Protein AF-A0A7K5DVU6-F1 (afdb_monomer_lite)

pLDDT: mean 95.61, std 4.27, range [66.44, 98.81]

Secondary structure (DSSP, 8-state):
-HHHHHHHHHHHHHHHHHHHHHHHHHHHHHHHHHHHHHHHHHHHHHHHHHHHHHHHHHH-B-TTSPBPPTTT-EEEE-TTS-EEEE-

Foldseek 3Di:
DVVVVVVVVVVVVVVVVVVVVVVVVVVVVVVVVVVVVVVVVVVVVVVVVVVVQCVVQQCDADPVRHRDDPVQWGWDADPVRDTDIDD

Organism: Polioptila caerulea (NCBI:txid66707)

Sequence (87 aa):
MAAQNCRKRKLDTILNLERDVEELQRDKSKLLREKVEFLKSIRQMKQKVQSLYQEVFGRLRDEQGRPYSPSRYALQYGSDGSVLLIP

Structure (mmCIF, N/CA/C/O backbone):
data_AF-A0A7K5DVU6-F1
#
_entry.id   AF-A0A7K5DVU6-F1
#
loop_
_atom_site.group_PDB
_atom_site.id
_atom_site.type_symbol
_atom_site.label_atom_id
_atom_site.label_alt_id
_atom_site.label_comp_id
_atom_site.label_asym_id
_atom_site.label_entity_id
_atom_site.label_seq_id
_atom_site.pdbx_PDB_ins_code
_atom_site.Cartn_x
_atom_site.Cartn_y
_atom_site.Cartn_z
_atom_site.occupancy
_atom_site.B_iso_or_equiv
_atom_site.auth_seq_id
_atom_site.auth_comp_id
_atom_site.auth_asym_id
_atom_site.auth_atom_id
_atom_site.pdbx_PDB_model_num
ATOM 1 N N . MET A 1 1 ? 31.762 2.210 -48.590 1.00 66.44 1 MET A N 1
ATOM 2 C CA . MET A 1 1 ? 31.798 2.892 -47.271 1.00 66.44 1 MET A CA 1
ATOM 3 C C . MET A 1 1 ? 30.401 3.153 -46.690 1.00 66.44 1 MET A C 1
ATOM 5 O O . MET A 1 1 ? 30.140 2.696 -45.585 1.00 66.44 1 MET A O 1
ATOM 9 N N . ALA A 1 2 ? 29.463 3.787 -47.410 1.00 83.44 2 ALA A N 1
ATOM 10 C CA . ALA A 1 2 ? 28.123 4.099 -46.874 1.00 83.44 2 ALA A CA 1
ATOM 11 C C . ALA A 1 2 ? 27.304 2.871 -46.403 1.00 83.44 2 ALA A C 1
ATOM 13 O O . ALA A 1 2 ? 26.735 2.887 -45.312 1.00 83.44 2 ALA A O 1
ATOM 14 N N . ALA A 1 3 ? 27.301 1.776 -47.173 1.00 89.19 3 ALA A N 1
ATOM 15 C CA . ALA A 1 3 ? 26.587 0.545 -46.811 1.00 89.19 3 ALA A CA 1
ATOM 16 C C . ALA A 1 3 ? 27.141 -0.128 -45.537 1.00 89.19 3 ALA A C 1
ATOM 18 O O . ALA A 1 3 ? 26.378 -0.630 -44.713 1.00 89.19 3 ALA A O 1
ATOM 19 N N . GLN A 1 4 ? 28.461 -0.082 -45.329 1.00 91.94 4 GLN A N 1
ATOM 20 C CA . GLN A 1 4 ? 29.116 -0.632 -44.138 1.00 91.94 4 GLN A CA 1
ATOM 21 C C . GLN A 1 4 ? 28.785 0.190 -42.885 1.00 91.94 4 GLN A C 1
ATOM 23 O O . GLN A 1 4 ? 28.471 -0.386 -41.847 1.00 91.94 4 GLN A O 1
ATOM 28 N N . ASN A 1 5 ? 28.757 1.523 -42.996 1.00 94.06 5 ASN A N 1
ATOM 29 C CA . ASN A 1 5 ? 28.341 2.407 -41.901 1.00 94.06 5 ASN A CA 1
ATOM 30 C C . ASN A 1 5 ? 26.854 2.239 -41.558 1.00 94.06 5 ASN A C 1
ATOM 32 O O . ASN A 1 5 ? 26.476 2.304 -40.391 1.00 94.06 5 ASN A O 1
ATOM 36 N N . CYS A 1 6 ? 26.000 1.991 -42.555 1.00 96.75 6 CYS A N 1
ATOM 37 C CA . CYS A 1 6 ? 24.599 1.645 -42.320 1.00 96.75 6 CYS A CA 1
ATOM 38 C C . CYS A 1 6 ? 24.475 0.324 -41.546 1.00 96.75 6 CYS A C 1
ATOM 40 O O . CYS A 1 6 ? 23.803 0.275 -40.517 1.00 96.75 6 CYS A O 1
ATOM 42 N N . ARG A 1 7 ? 25.197 -0.718 -41.982 1.00 95.06 7 ARG A N 1
ATOM 43 C CA . ARG A 1 7 ? 25.228 -2.018 -41.299 1.00 95.06 7 ARG A CA 1
ATOM 44 C C . ARG A 1 7 ? 25.739 -1.900 -39.863 1.00 95.06 7 ARG A C 1
ATOM 46 O O . ARG A 1 7 ? 25.124 -2.476 -38.974 1.00 95.06 7 ARG A O 1
ATOM 53 N N . LYS A 1 8 ? 26.812 -1.134 -39.635 1.00 96.56 8 LYS A N 1
ATOM 54 C CA . LYS A 1 8 ? 27.361 -0.884 -38.296 1.00 96.56 8 LYS A CA 1
ATOM 55 C C . LYS A 1 8 ? 26.329 -0.217 -37.387 1.00 96.56 8 LYS A C 1
ATOM 57 O O . LYS A 1 8 ? 26.006 -0.776 -36.351 1.00 96.56 8 LYS A O 1
ATOM 62 N N . ARG A 1 9 ? 25.727 0.898 -37.824 1.00 97.38 9 ARG A N 1
ATOM 63 C CA . ARG A 1 9 ? 24.690 1.591 -37.039 1.00 97.38 9 ARG A CA 1
ATOM 64 C C . ARG A 1 9 ? 23.508 0.685 -36.712 1.00 97.38 9 ARG A C 1
ATOM 66 O O . ARG A 1 9 ? 23.046 0.693 -35.584 1.00 97.38 9 ARG A O 1
ATOM 73 N N . LYS A 1 10 ? 23.046 -0.122 -37.675 1.00 97.56 10 LYS A N 1
ATOM 74 C CA . LYS A 1 10 ? 21.949 -1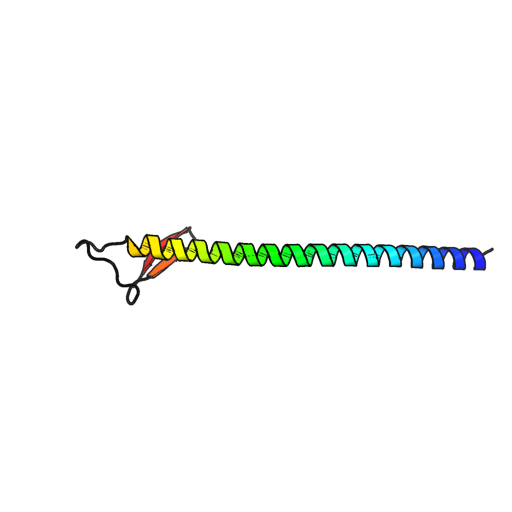.070 -37.444 1.00 97.56 10 LYS A CA 1
ATOM 75 C C . LYS A 1 10 ? 22.300 -2.090 -36.358 1.00 97.56 10 LYS A C 1
ATOM 77 O O . LYS A 1 10 ? 21.460 -2.360 -35.509 1.00 97.56 10 LYS A O 1
ATOM 82 N N . LEU A 1 11 ? 23.515 -2.640 -36.384 1.00 97.81 11 LEU A N 1
ATOM 83 C CA . LEU A 1 11 ? 23.985 -3.570 -35.353 1.00 97.81 11 LEU A CA 1
ATOM 84 C C . LEU A 1 11 ? 24.099 -2.886 -33.989 1.00 97.81 11 LEU A C 1
ATOM 86 O O . LEU A 1 11 ? 23.583 -3.419 -33.016 1.00 97.81 11 LEU A O 1
ATOM 90 N N . ASP A 1 12 ? 24.688 -1.691 -33.930 1.00 98.06 12 ASP A N 1
ATOM 91 C CA . ASP A 1 12 ? 24.808 -0.925 -32.685 1.00 98.06 12 ASP A CA 1
ATOM 92 C C . ASP A 1 12 ? 23.421 -0.622 -32.085 1.00 98.06 12 ASP A C 1
ATOM 94 O O . ASP A 1 12 ? 23.215 -0.772 -30.883 1.00 98.06 12 ASP A O 1
ATOM 98 N N . THR A 1 13 ? 22.436 -0.262 -32.919 1.00 97.94 13 THR A N 1
ATOM 99 C CA . THR A 1 13 ? 21.046 -0.063 -32.482 1.00 97.94 13 THR A CA 1
ATOM 100 C C . THR A 1 13 ? 20.423 -1.345 -31.939 1.00 97.94 13 THR A C 1
ATOM 102 O O . THR A 1 13 ? 19.771 -1.288 -30.904 1.00 97.94 13 THR A O 1
ATOM 105 N N . ILE A 1 14 ? 20.619 -2.491 -32.601 1.00 98.00 14 ILE A N 1
ATOM 106 C CA . ILE A 1 14 ? 20.097 -3.779 -32.118 1.00 98.00 14 ILE A CA 1
ATOM 107 C C . ILE A 1 14 ? 20.687 -4.106 -30.742 1.00 98.00 14 ILE A C 1
ATOM 109 O O . ILE A 1 14 ? 19.930 -4.377 -29.819 1.00 98.00 14 ILE A O 1
ATOM 113 N N . LEU A 1 15 ? 22.007 -3.984 -30.580 1.00 98.31 15 LEU A N 1
ATOM 114 C CA . LEU A 1 15 ? 22.687 -4.266 -29.312 1.00 98.31 15 LEU A CA 1
ATOM 115 C C . LEU A 1 15 ? 22.249 -3.322 -28.181 1.00 98.31 15 LEU A C 1
ATOM 117 O O . LEU A 1 15 ? 22.159 -3.732 -27.025 1.00 98.31 15 LEU 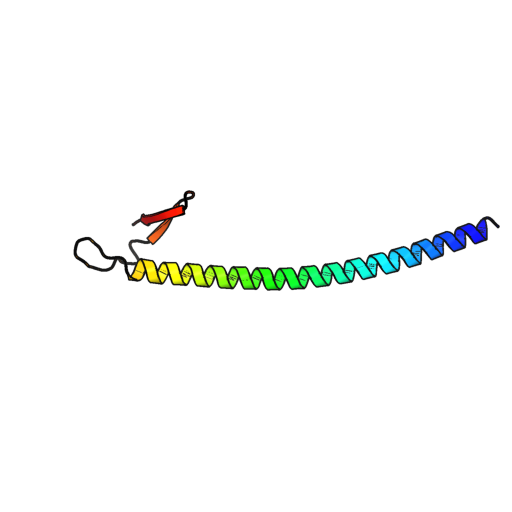A O 1
ATOM 121 N N . ASN A 1 16 ? 21.987 -2.050 -28.497 1.00 98.38 16 ASN A N 1
ATOM 122 C CA . ASN A 1 16 ? 21.426 -1.109 -27.527 1.00 98.38 16 ASN A CA 1
ATOM 123 C C . ASN A 1 16 ? 20.022 -1.538 -27.099 1.00 98.38 16 ASN A C 1
ATOM 125 O O . ASN A 1 16 ? 19.773 -1.657 -25.907 1.00 98.38 16 ASN A O 1
ATOM 129 N N . LEU A 1 17 ? 19.145 -1.848 -28.057 1.00 98.44 17 LEU A N 1
ATOM 130 C CA . LEU A 1 17 ? 17.783 -2.288 -27.760 1.00 98.44 17 LEU A CA 1
ATOM 131 C C . LEU A 1 17 ? 17.757 -3.585 -26.944 1.00 98.44 17 LEU A C 1
ATOM 133 O O . LEU A 1 17 ? 16.928 -3.718 -26.050 1.00 98.44 17 LEU A O 1
ATOM 137 N N . GLU A 1 18 ? 18.656 -4.530 -27.221 1.00 98.50 18 GLU A N 1
ATOM 138 C CA . GLU A 1 18 ? 18.784 -5.760 -26.430 1.00 98.50 18 GLU A CA 1
ATOM 139 C C . GLU A 1 18 ? 19.128 -5.450 -24.967 1.00 98.50 18 GLU A C 1
ATOM 141 O O . GLU A 1 18 ? 18.457 -5.954 -24.065 1.00 98.50 18 GLU A O 1
ATOM 146 N N . ARG A 1 19 ? 20.093 -4.552 -24.718 1.00 98.56 19 ARG A N 1
ATOM 147 C CA . ARG A 1 19 ? 20.409 -4.092 -23.354 1.00 98.56 19 ARG A CA 1
ATOM 148 C C . ARG A 1 19 ? 19.242 -3.377 -22.687 1.00 98.56 19 ARG A C 1
ATOM 150 O O . ARG A 1 19 ? 18.949 -3.676 -21.533 1.00 98.56 19 ARG A O 1
ATOM 157 N N . ASP A 1 20 ? 18.578 -2.473 -23.399 1.00 98.56 20 ASP A N 1
ATOM 158 C CA . ASP A 1 20 ? 17.453 -1.709 -22.856 1.00 98.56 20 ASP A CA 1
ATOM 159 C C . ASP A 1 20 ? 16.308 -2.657 -22.455 1.00 98.56 20 ASP A C 1
ATOM 161 O O . ASP A 1 20 ? 15.698 -2.509 -21.396 1.00 98.56 20 ASP A O 1
ATOM 165 N N . VAL A 1 21 ? 16.037 -3.689 -23.263 1.00 98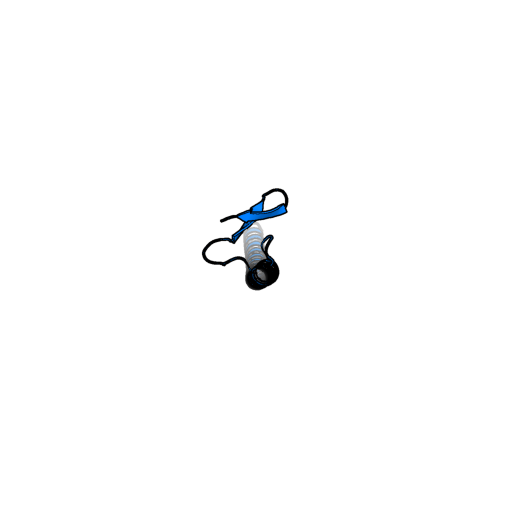.75 21 VAL A N 1
ATOM 166 C CA . VAL A 1 21 ? 15.047 -4.726 -22.938 1.00 98.75 21 VAL A CA 1
ATOM 167 C C . VAL A 1 21 ? 15.459 -5.520 -21.699 1.00 98.75 21 VAL A C 1
ATOM 169 O O . VAL A 1 21 ? 14.614 -5.773 -20.836 1.00 98.75 21 VAL A O 1
ATOM 172 N N . GLU A 1 22 ? 16.729 -5.910 -21.579 1.00 98.62 22 GLU A N 1
ATOM 173 C CA . GLU A 1 22 ? 17.228 -6.600 -20.385 1.00 98.62 22 GLU A CA 1
ATOM 174 C C . GLU A 1 22 ? 17.099 -5.741 -19.120 1.00 98.62 22 GLU A C 1
ATOM 176 O O . GLU A 1 22 ? 16.678 -6.243 -18.073 1.00 98.62 22 GLU A O 1
ATOM 181 N N . GLU A 1 23 ? 17.423 -4.451 -19.202 1.00 98.75 23 GLU A N 1
ATOM 182 C CA . GLU A 1 23 ? 17.279 -3.503 -18.095 1.00 98.75 23 GLU A CA 1
ATOM 183 C C . GLU A 1 23 ? 15.809 -3.356 -17.684 1.00 98.75 23 GLU A C 1
ATOM 185 O O . GLU A 1 23 ? 15.465 -3.581 -16.521 1.00 98.75 23 GLU A O 1
ATOM 190 N N . LEU A 1 24 ? 14.912 -3.133 -18.649 1.00 98.75 24 LEU A N 1
ATOM 191 C CA . LEU A 1 24 ? 13.470 -3.049 -18.401 1.00 98.75 24 LEU A CA 1
ATOM 192 C C . LEU A 1 24 ? 12.907 -4.326 -17.759 1.00 98.75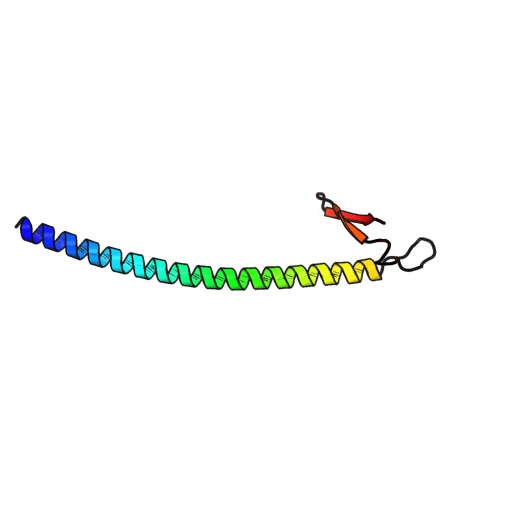 24 LEU A C 1
ATOM 194 O O . LEU A 1 24 ? 12.014 -4.262 -16.910 1.00 98.75 24 LEU A O 1
ATOM 198 N N . GLN A 1 25 ? 13.413 -5.505 -18.130 1.00 98.75 25 GLN A N 1
ATOM 199 C CA . GLN A 1 25 ? 13.005 -6.767 -17.507 1.00 98.75 25 GLN A CA 1
ATOM 200 C C . GLN A 1 25 ? 13.471 -6.878 -16.049 1.00 98.75 25 GLN A C 1
ATOM 202 O O . GLN A 1 25 ? 12.715 -7.371 -15.196 1.00 98.75 25 GLN A O 1
ATOM 207 N N . ARG A 1 26 ? 14.686 -6.410 -15.739 1.00 98.75 26 ARG A N 1
ATOM 208 C CA . ARG A 1 26 ? 15.203 -6.360 -14.362 1.00 98.75 26 ARG A CA 1
ATOM 209 C C . ARG A 1 26 ? 14.387 -5.391 -13.513 1.00 98.75 26 ARG A C 1
ATOM 211 O O . ARG A 1 26 ? 13.942 -5.777 -12.429 1.00 98.75 26 ARG A O 1
ATOM 218 N N . ASP A 1 27 ? 14.098 -4.206 -14.035 1.00 98.75 27 ASP A N 1
ATOM 219 C CA . ASP A 1 27 ? 13.296 -3.192 -13.349 1.00 98.75 27 ASP A CA 1
ATOM 220 C C . ASP A 1 27 ? 11.866 -3.661 -13.107 1.00 98.75 27 ASP A C 1
ATOM 222 O O . ASP A 1 27 ? 11.364 -3.583 -11.984 1.00 98.75 27 ASP A O 1
ATOM 226 N N . LYS A 1 28 ? 11.223 -4.263 -14.114 1.00 98.62 28 LYS A N 1
ATOM 227 C CA . LYS A 1 28 ? 9.907 -4.892 -13.945 1.00 98.62 28 LYS A CA 1
ATOM 228 C C . LYS A 1 28 ? 9.926 -5.934 -12.827 1.00 98.62 28 LYS A C 1
ATOM 230 O O . LYS A 1 28 ? 9.013 -5.973 -12.002 1.00 98.62 28 LYS A O 1
ATOM 235 N N . SER A 1 29 ? 10.957 -6.774 -12.783 1.00 98.69 29 SER A N 1
ATOM 236 C CA . SER A 1 29 ? 11.094 -7.809 -11.753 1.00 98.69 29 SER A CA 1
ATOM 237 C C . SER A 1 29 ? 11.281 -7.209 -10.358 1.00 98.69 29 SER A C 1
ATOM 239 O O . SER A 1 29 ? 10.687 -7.699 -9.396 1.00 98.69 29 SER A O 1
ATOM 241 N N . LYS A 1 30 ? 12.060 -6.128 -10.241 1.00 98.75 30 LYS A N 1
ATOM 242 C CA . LYS A 1 30 ? 12.234 -5.368 -8.998 1.00 98.75 30 LYS A CA 1
ATOM 243 C C . LYS A 1 30 ? 10.910 -4.754 -8.532 1.00 98.75 30 LYS A C 1
ATOM 245 O O . LYS A 1 30 ? 10.493 -5.017 -7.406 1.00 98.75 30 LYS A O 1
ATOM 250 N N . LEU A 1 31 ? 10.204 -4.045 -9.412 1.00 98.81 31 LEU A N 1
ATOM 251 C CA . LEU A 1 31 ? 8.914 -3.416 -9.108 1.00 98.81 31 LEU A CA 1
ATOM 252 C C . LEU A 1 31 ? 7.851 -4.436 -8.675 1.00 98.81 31 LEU A C 1
ATOM 254 O O . LEU A 1 31 ? 7.065 -4.175 -7.766 1.00 98.81 31 LEU A O 1
ATOM 258 N N . LEU A 1 32 ? 7.824 -5.625 -9.287 1.00 98.75 32 LEU A N 1
ATOM 259 C CA . LEU A 1 32 ? 6.911 -6.692 -8.871 1.00 98.75 32 LEU A CA 1
ATOM 260 C C . LEU A 1 32 ? 7.206 -7.188 -7.449 1.00 98.75 32 LEU A C 1
ATOM 262 O O . LEU A 1 32 ? 6.265 -7.422 -6.691 1.00 98.75 32 LEU A O 1
ATOM 266 N N . ARG A 1 33 ? 8.482 -7.310 -7.064 1.00 98.69 33 ARG A N 1
ATOM 267 C CA . ARG A 1 33 ? 8.871 -7.669 -5.688 1.00 98.69 33 ARG A CA 1
ATOM 268 C C . ARG A 1 33 ? 8.470 -6.578 -4.698 1.00 98.69 33 ARG A C 1
ATOM 270 O O . ARG A 1 33 ? 7.844 -6.879 -3.687 1.00 98.69 33 ARG A O 1
ATOM 277 N N . GLU A 1 34 ? 8.752 -5.319 -5.021 1.00 98.75 34 GLU A N 1
ATOM 278 C CA . GLU A 1 34 ? 8.370 -4.169 -4.190 1.00 98.75 34 GLU A CA 1
ATOM 279 C C . GLU A 1 34 ? 6.852 -4.088 -3.993 1.00 98.75 34 GLU A C 1
ATOM 281 O O . GLU A 1 34 ? 6.379 -3.906 -2.872 1.00 98.75 34 GLU A O 1
ATOM 286 N N . LYS A 1 35 ? 6.067 -4.320 -5.054 1.00 98.56 35 LYS A N 1
ATOM 287 C CA . LYS A 1 35 ? 4.602 -4.385 -4.971 1.00 98.56 35 LYS A CA 1
ATOM 288 C C . LYS A 1 35 ? 4.131 -5.451 -3.980 1.00 98.56 35 LYS A C 1
ATOM 290 O O . LYS A 1 35 ? 3.198 -5.201 -3.218 1.00 98.56 35 LYS A O 1
ATOM 295 N N . VAL A 1 36 ? 4.744 -6.636 -3.987 1.00 98.62 36 VAL A N 1
ATOM 296 C CA . VAL A 1 36 ? 4.389 -7.721 -3.058 1.00 98.62 36 VAL A CA 1
ATOM 297 C C . VAL A 1 36 ? 4.688 -7.322 -1.611 1.00 98.62 36 VAL A C 1
ATOM 299 O O . VAL A 1 36 ? 3.815 -7.466 -0.751 1.00 98.62 36 VAL A O 1
ATOM 302 N N . GLU A 1 37 ? 5.866 -6.757 -1.344 1.00 98.69 37 GLU A N 1
ATOM 303 C CA . GLU A 1 37 ? 6.235 -6.304 0.005 1.00 98.69 37 GLU A CA 1
ATOM 304 C C . GLU A 1 37 ? 5.351 -5.149 0.496 1.00 98.69 37 GLU A C 1
ATOM 306 O O . GLU A 1 37 ? 4.928 -5.126 1.657 1.00 98.69 37 GLU A O 1
ATOM 311 N N . PHE A 1 38 ? 4.972 -4.228 -0.390 1.00 98.62 38 PHE A N 1
ATOM 312 C CA . PHE A 1 38 ? 4.044 -3.150 -0.062 1.00 98.62 38 PHE A CA 1
ATOM 313 C C . PHE A 1 38 ? 2.654 -3.681 0.313 1.00 98.62 38 PHE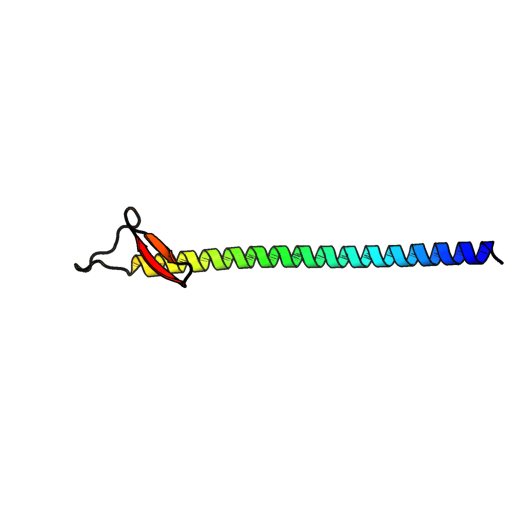 A C 1
ATOM 315 O O . PHE A 1 38 ? 2.088 -3.293 1.336 1.00 98.62 38 PHE A O 1
ATOM 322 N N . LEU A 1 39 ? 2.114 -4.634 -0.454 1.00 98.56 39 LEU A N 1
ATOM 323 C CA . LEU A 1 39 ? 0.827 -5.266 -0.144 1.00 98.56 39 LEU A CA 1
ATOM 324 C C . LEU A 1 39 ? 0.857 -6.025 1.189 1.00 98.56 39 LEU A C 1
ATOM 326 O O . LEU A 1 39 ? -0.115 -5.980 1.951 1.00 98.56 39 LEU A O 1
ATOM 330 N N . LYS A 1 40 ? 1.972 -6.694 1.497 1.00 98.62 40 LYS A N 1
ATOM 331 C CA . LYS A 1 40 ? 2.191 -7.348 2.793 1.00 98.62 40 LYS A CA 1
ATOM 332 C C . LYS A 1 40 ? 2.198 -6.328 3.932 1.00 98.62 40 LYS A C 1
ATOM 334 O O . LYS A 1 40 ? 1.518 -6.536 4.936 1.00 98.62 40 LYS A O 1
ATOM 339 N N . SER A 1 41 ? 2.888 -5.208 3.742 1.00 98.50 41 SER A N 1
ATOM 340 C CA . SER A 1 41 ? 2.981 -4.122 4.722 1.00 98.50 41 SER A CA 1
ATOM 341 C C . SER A 1 41 ? 1.618 -3.472 4.985 1.00 98.50 41 SER A C 1
ATOM 343 O O . SER A 1 41 ? 1.229 -3.304 6.141 1.00 98.50 41 SER A O 1
ATOM 345 N N . ILE A 1 42 ? 0.827 -3.210 3.935 1.00 98.50 42 ILE A N 1
ATOM 346 C CA . ILE A 1 42 ? -0.560 -2.732 4.070 1.00 98.50 42 ILE A CA 1
ATOM 347 C C . ILE A 1 42 ? -1.399 -3.722 4.877 1.00 98.50 42 ILE A C 1
ATOM 349 O O . ILE A 1 42 ? -2.138 -3.317 5.774 1.00 98.50 42 ILE A O 1
ATOM 353 N N . ARG A 1 43 ? -1.309 -5.023 4.572 1.00 98.50 43 ARG A N 1
ATOM 354 C CA . ARG A 1 43 ? -2.078 -6.049 5.291 1.00 98.50 43 ARG A CA 1
ATOM 355 C C . ARG A 1 43 ? -1.729 -6.060 6.779 1.00 98.50 43 ARG A C 1
ATOM 357 O O . ARG A 1 43 ? -2.636 -6.072 7.606 1.00 98.50 43 ARG A O 1
ATOM 364 N N . GLN A 1 44 ? -0.442 -6.003 7.109 1.00 98.56 44 GLN A N 1
ATOM 365 C CA . GLN A 1 44 ? 0.025 -5.943 8.495 1.00 98.56 44 GLN A CA 1
ATOM 366 C C . GLN A 1 44 ? -0.455 -4.674 9.205 1.00 98.56 44 GLN A C 1
ATOM 368 O O . GLN A 1 44 ? -0.905 -4.741 10.345 1.00 98.56 44 GLN A O 1
ATOM 373 N N . MET A 1 45 ? -0.408 -3.519 8.539 1.00 97.94 45 MET A N 1
ATOM 374 C CA . MET A 1 45 ? -0.884 -2.262 9.115 1.00 97.94 45 MET A CA 1
ATOM 375 C C . MET A 1 45 ? -2.392 -2.294 9.379 1.00 97.94 45 MET A C 1
ATOM 377 O O . MET A 1 45 ? -2.819 -1.931 10.471 1.00 97.94 45 MET A O 1
ATOM 381 N N . LYS A 1 46 ? -3.194 -2.815 8.440 1.00 97.31 46 LYS A N 1
ATOM 382 C CA . LYS A 1 46 ? -4.639 -3.018 8.641 1.00 97.31 46 LYS A CA 1
ATOM 383 C C . LYS A 1 46 ? -4.928 -3.918 9.844 1.00 97.31 46 LYS A C 1
ATOM 385 O O . LYS A 1 46 ? -5.800 -3.596 10.642 1.00 97.31 46 LYS A O 1
ATOM 390 N N . GLN A 1 47 ? -4.177 -5.010 10.003 1.00 98.25 47 GLN A N 1
ATOM 391 C CA . GLN A 1 47 ? -4.306 -5.896 11.166 1.00 98.25 47 GLN A CA 1
ATOM 392 C C . GLN A 1 47 ? -3.965 -5.176 12.477 1.00 98.25 47 GLN A C 1
ATOM 394 O O . GLN A 1 47 ? -4.708 -5.302 13.447 1.00 98.25 47 GLN A O 1
ATOM 399 N N . LYS A 1 48 ? -2.884 -4.386 12.505 1.00 97.56 48 LYS A N 1
ATOM 400 C CA . LYS A 1 48 ? -2.503 -3.600 13.690 1.00 97.56 48 LYS A CA 1
ATOM 401 C C . LYS A 1 48 ? -3.568 -2.569 14.058 1.00 97.56 48 LYS A C 1
ATOM 403 O O . LYS A 1 48 ? -3.940 -2.483 15.221 1.00 97.56 48 LYS A O 1
ATOM 408 N N . VAL A 1 49 ? -4.095 -1.836 13.077 1.00 94.38 49 VAL A N 1
ATOM 409 C CA . VAL A 1 49 ? -5.179 -0.864 13.299 1.00 94.38 49 VAL A CA 1
ATOM 410 C C . VAL A 1 49 ? -6.433 -1.558 13.831 1.00 94.38 49 VAL A C 1
ATOM 412 O O . VAL A 1 49 ? -7.007 -1.089 14.807 1.00 94.38 49 VAL A O 1
ATOM 415 N N . GLN A 1 50 ? -6.820 -2.706 13.267 1.00 94.94 50 GLN A N 1
ATOM 416 C CA . GLN A 1 50 ? -7.967 -3.475 13.758 1.00 94.94 50 GLN A CA 1
ATOM 417 C C . GLN A 1 50 ? -7.767 -3.965 15.200 1.00 94.94 50 GLN A C 1
ATOM 419 O O . GLN A 1 50 ? -8.693 -3.907 16.006 1.00 94.94 50 GLN A O 1
ATOM 424 N N . SER A 1 51 ? -6.561 -4.430 15.538 1.00 97.00 51 SER A N 1
ATOM 425 C CA . SER A 1 51 ? -6.226 -4.843 16.904 1.00 97.00 51 SER A CA 1
ATOM 426 C C . SER A 1 51 ? -6.332 -3.673 17.881 1.00 97.00 51 SER A C 1
ATOM 428 O O . SER A 1 51 ? -6.911 -3.824 18.952 1.00 97.00 51 SER A O 1
ATOM 430 N N . LEU A 1 52 ? -5.817 -2.499 17.501 1.00 94.12 52 LEU A N 1
ATOM 431 C CA . LEU A 1 52 ? -5.916 -1.285 18.312 1.00 94.12 52 LEU A CA 1
ATOM 432 C C . LEU A 1 52 ? -7.367 -0.830 18.472 1.00 94.12 52 LEU A C 1
ATOM 434 O O . LEU A 1 52 ? -7.768 -0.474 19.575 1.00 94.12 52 LEU A O 1
ATOM 438 N N . TYR A 1 53 ? -8.171 -0.892 17.407 1.00 94.56 53 TYR A N 1
ATOM 439 C CA . TYR A 1 53 ? -9.606 -0.618 17.477 1.00 94.56 53 TYR A CA 1
ATOM 440 C C . TYR A 1 53 ? -10.277 -1.497 18.540 1.00 94.56 53 TYR A C 1
ATOM 442 O O . TYR A 1 53 ? -10.978 -0.986 19.412 1.00 94.56 53 TYR A O 1
ATOM 450 N N . GLN A 1 54 ? -10.033 -2.812 18.500 1.00 94.69 54 GLN A N 1
ATOM 451 C CA . GLN A 1 54 ? -10.614 -3.763 19.450 1.00 94.69 54 GLN A CA 1
ATOM 452 C C . GLN A 1 54 ? -10.124 -3.527 20.883 1.00 94.69 54 GLN A C 1
ATOM 454 O O . GLN A 1 54 ? -10.930 -3.568 21.811 1.00 94.69 54 GLN A O 1
ATOM 459 N N . GLU A 1 55 ? -8.830 -3.258 21.068 1.00 95.31 55 GLU A N 1
ATOM 460 C CA . GLU A 1 55 ? -8.249 -2.976 22.383 1.00 95.31 55 GLU A CA 1
ATOM 461 C C . GLU A 1 55 ? -8.838 -1.703 22.999 1.00 95.31 55 GLU A C 1
ATOM 463 O O . GLU A 1 55 ? -9.280 -1.724 24.149 1.00 95.31 55 GLU A O 1
ATOM 468 N N . VAL A 1 56 ? -8.875 -0.607 22.235 1.00 94.19 56 VAL A N 1
ATOM 469 C CA . VAL A 1 56 ? -9.412 0.675 22.702 1.00 94.19 56 VAL A CA 1
ATOM 470 C C . VAL A 1 56 ? -10.895 0.527 23.011 1.00 94.19 56 VAL A C 1
ATOM 472 O O . VAL A 1 56 ? -11.303 0.789 24.140 1.00 94.19 56 VAL A O 1
ATOM 475 N N . PHE A 1 57 ? -11.694 0.037 22.058 1.00 95.69 57 PHE A N 1
ATOM 476 C CA . PHE A 1 57 ? -13.136 -0.117 22.247 1.00 95.69 57 PHE A CA 1
ATOM 477 C C . PHE A 1 57 ? -13.463 -1.037 23.431 1.00 95.69 57 PHE A C 1
ATOM 479 O O . PHE A 1 57 ? -14.307 -0.707 24.262 1.00 95.69 57 PHE A O 1
ATOM 486 N N . GLY A 1 58 ? -12.739 -2.152 23.575 1.00 94.56 58 GLY A N 1
ATOM 487 C CA . GLY A 1 58 ? -12.915 -3.101 24.676 1.00 94.56 58 GLY A CA 1
ATOM 488 C C . GLY A 1 58 ? -12.586 -2.535 26.062 1.00 94.56 58 GLY A C 1
ATOM 489 O O . GLY A 1 58 ? -13.045 -3.083 27.069 1.00 94.56 58 GLY A O 1
ATOM 490 N N . ARG A 1 59 ? -11.831 -1.432 26.147 1.00 94.94 59 ARG A N 1
ATOM 491 C CA . ARG A 1 59 ? -11.531 -0.719 27.400 1.00 94.94 59 ARG A CA 1
ATOM 492 C C . ARG A 1 59 ? -12.485 0.436 27.697 1.00 94.94 59 ARG A C 1
ATOM 494 O O . ARG A 1 59 ? -12.546 0.857 28.848 1.00 94.94 59 ARG A O 1
ATOM 501 N N . LEU A 1 60 ? -13.250 0.916 26.718 1.00 95.00 60 LEU A N 1
ATOM 502 C CA . LEU A 1 60 ? -14.200 2.005 26.938 1.00 95.00 60 LEU A CA 1
ATOM 503 C C . LEU A 1 60 ? -15.345 1.569 27.855 1.00 95.00 60 LEU A C 1
ATOM 505 O O . LEU A 1 60 ? -15.839 0.439 27.774 1.00 95.00 60 LEU A O 1
ATOM 509 N N . ARG A 1 61 ? -15.756 2.478 28.737 1.00 95.50 61 ARG A N 1
A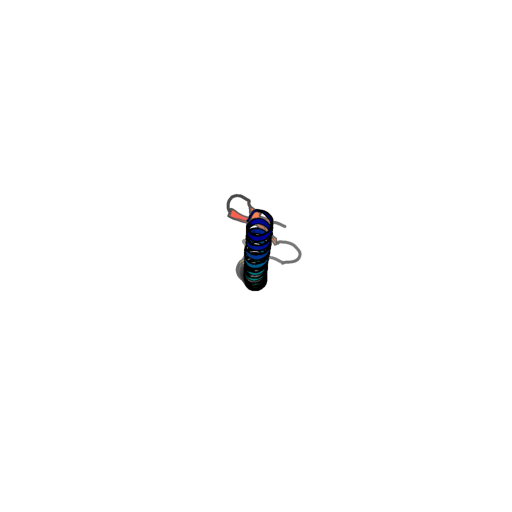TOM 510 C CA . ARG A 1 61 ? -16.862 2.297 29.678 1.00 95.50 61 ARG A CA 1
ATOM 511 C C . ARG A 1 61 ? -17.780 3.515 29.644 1.00 95.50 61 ARG A C 1
ATOM 513 O O . ARG A 1 61 ? -17.306 4.623 29.396 1.00 95.50 61 ARG A O 1
ATOM 520 N N . ASP A 1 62 ? -19.070 3.295 29.863 1.00 94.25 62 ASP A N 1
ATOM 521 C CA . ASP A 1 62 ? -20.038 4.366 30.095 1.00 94.25 62 ASP A CA 1
ATOM 522 C C . ASP A 1 62 ? -19.843 5.004 31.482 1.00 94.25 62 ASP A C 1
ATOM 524 O O . ASP A 1 62 ? -18.998 4.580 32.275 1.00 94.25 62 ASP A O 1
ATOM 528 N N . GLU A 1 63 ? -20.633 6.031 31.789 1.00 94.88 63 GLU A N 1
ATOM 529 C CA . GLU A 1 63 ? -20.582 6.735 33.078 1.00 94.88 63 GLU A CA 1
ATOM 530 C C . GLU A 1 63 ? -20.892 5.825 34.279 1.00 94.88 63 GLU A C 1
ATOM 532 O O . GLU A 1 63 ? -20.509 6.128 35.406 1.00 94.88 63 GLU A O 1
ATOM 537 N N . GLN A 1 64 ? -21.565 4.694 34.050 1.00 95.69 64 GLN A N 1
ATOM 538 C CA . GLN A 1 64 ? -21.866 3.686 35.066 1.00 95.69 64 GLN A CA 1
ATOM 539 C C . GLN A 1 64 ? -20.791 2.587 35.136 1.00 95.69 64 GLN A C 1
ATOM 541 O O . GLN A 1 64 ? -20.955 1.605 35.862 1.00 95.69 64 GLN A O 1
ATOM 546 N N . GLY A 1 65 ? -19.691 2.723 34.389 1.00 95.31 65 GLY A N 1
ATOM 547 C CA . GLY A 1 65 ? -18.590 1.764 34.364 1.00 95.31 65 GLY A CA 1
ATOM 548 C C . GLY A 1 65 ? -18.870 0.500 33.545 1.00 95.31 65 GLY A C 1
ATOM 549 O O . GLY A 1 65 ? -18.111 -0.466 33.648 1.00 95.31 65 GLY A O 1
ATOM 550 N N . ARG A 1 66 ? -19.930 0.467 32.728 1.00 95.75 66 ARG A N 1
ATOM 551 C CA . ARG A 1 66 ? -20.294 -0.691 31.894 1.00 95.75 66 ARG A CA 1
ATOM 552 C C . ARG A 1 66 ? -19.623 -0.606 30.521 1.00 95.75 66 ARG A C 1
ATOM 554 O O . ARG A 1 66 ? -19.478 0.487 29.984 1.00 95.75 66 ARG A O 1
ATOM 561 N N . PRO A 1 67 ? -19.198 -1.732 29.923 1.00 95.88 67 PRO A N 1
ATOM 562 C CA . PRO A 1 67 ? -18.616 -1.731 28.583 1.00 95.88 67 PRO A CA 1
ATOM 563 C C . PRO A 1 67 ? -19.637 -1.335 27.511 1.00 95.88 67 PRO A C 1
ATOM 565 O O . PRO A 1 67 ? -20.805 -1.719 27.582 1.00 95.88 67 PRO A O 1
ATOM 568 N N . TYR A 1 68 ? -19.178 -0.616 26.484 1.00 95.38 68 TYR A N 1
ATOM 569 C CA . TYR A 1 68 ? -20.000 -0.312 25.312 1.00 95.38 68 TYR A CA 1
ATOM 570 C C . TYR A 1 68 ? -20.242 -1.563 24.458 1.00 95.38 68 TYR A C 1
ATOM 572 O O . TYR A 1 68 ? -19.349 -2.390 24.272 1.00 95.38 68 TYR A O 1
ATOM 580 N N . SER A 1 69 ? -21.457 -1.693 23.913 1.00 93.38 69 SER A N 1
ATOM 581 C CA . SER A 1 69 ? -21.791 -2.792 23.000 1.00 93.38 69 SER A CA 1
ATOM 582 C C . SER A 1 69 ? -21.251 -2.518 21.591 1.00 93.38 69 SER A C 1
ATOM 584 O O . SER A 1 69 ? -21.637 -1.505 21.006 1.00 93.38 69 SER A O 1
ATOM 586 N N . PRO A 1 70 ? -20.479 -3.439 20.982 1.00 91.12 70 PRO A N 1
ATOM 587 C CA . PRO A 1 70 ? -20.030 -3.314 19.591 1.00 91.12 70 PRO A CA 1
ATOM 588 C C . PRO A 1 70 ? -21.170 -3.317 18.562 1.00 91.12 70 PRO A C 1
ATOM 590 O O . PRO A 1 70 ? -20.965 -2.942 17.415 1.00 91.12 70 PRO A O 1
ATOM 593 N N . SER A 1 71 ? -22.368 -3.775 18.943 1.00 93.56 71 SER A N 1
ATOM 594 C CA . SER A 1 71 ? -23.549 -3.779 18.068 1.00 93.56 71 SER A CA 1
ATOM 595 C C . SER A 1 71 ? -24.276 -2.434 18.022 1.00 93.56 71 SER A C 1
ATOM 597 O O . SER A 1 71 ? -25.225 -2.286 17.259 1.00 93.56 71 SER A O 1
ATOM 599 N N . ARG A 1 72 ? -23.914 -1.511 18.918 1.00 94.50 72 ARG A N 1
ATOM 600 C CA . ARG A 1 72 ? -24.649 -0.268 19.178 1.00 94.50 72 ARG A CA 1
ATOM 601 C C . ARG A 1 72 ? -23.744 0.954 19.271 1.00 94.50 72 ARG A C 1
ATOM 603 O O . ARG A 1 72 ? -24.248 2.018 19.589 1.00 94.50 72 ARG A O 1
ATOM 610 N N . TYR A 1 73 ? -22.432 0.754 19.167 1.00 95.62 73 TYR A N 1
ATOM 611 C CA . TYR A 1 73 ? -21.442 1.812 19.177 1.00 95.62 73 TYR A CA 1
ATOM 612 C C . TYR A 1 73 ? -20.222 1.389 18.358 1.00 95.62 73 TYR A C 1
ATOM 614 O O . TYR A 1 73 ? -19.852 0.211 18.340 1.00 95.62 73 TYR A O 1
ATOM 622 N N . ALA A 1 74 ? -19.556 2.358 17.739 1.00 94.81 74 ALA A N 1
ATOM 623 C CA . ALA A 1 74 ? -18.319 2.178 16.990 1.00 94.81 74 ALA A CA 1
ATOM 624 C C . ALA A 1 74 ? -17.366 3.364 17.189 1.00 94.81 74 ALA A C 1
ATOM 626 O O . ALA A 1 74 ? -17.790 4.460 17.554 1.00 94.81 74 ALA A O 1
ATOM 627 N N . LEU A 1 75 ? -16.069 3.158 16.934 1.00 94.81 75 LEU A N 1
ATOM 628 C CA . LEU A 1 75 ? -15.120 4.274 16.838 1.00 94.81 75 LEU A CA 1
ATOM 629 C C . LEU A 1 75 ? -15.111 4.829 15.417 1.00 94.81 75 LEU A C 1
ATOM 631 O O . LEU A 1 75 ? -14.884 4.092 14.456 1.00 94.81 75 LEU A O 1
ATOM 635 N N . GLN A 1 76 ? -15.301 6.137 15.302 1.00 93.38 76 GLN A N 1
ATOM 636 C CA . GLN A 1 76 ? -15.139 6.890 14.071 1.00 93.38 76 GLN A CA 1
ATOM 637 C C . GLN A 1 76 ? -13.858 7.720 14.133 1.00 93.38 76 GLN A C 1
ATOM 639 O O . GLN A 1 76 ? -13.576 8.371 15.137 1.00 93.38 76 GLN A O 1
ATOM 644 N N . TYR A 1 77 ? -13.102 7.710 13.037 1.00 90.81 77 TYR A N 1
ATOM 645 C CA . TYR A 1 77 ? -11.901 8.522 12.872 1.00 90.81 77 TYR A CA 1
ATOM 646 C C . TYR A 1 77 ? -12.250 9.793 12.094 1.00 90.81 77 TYR A C 1
ATOM 648 O O . TYR A 1 77 ? -12.725 9.710 10.959 1.00 90.81 77 TYR A O 1
ATOM 656 N N . GLY A 1 78 ? -12.027 10.954 12.705 1.00 91.62 78 GLY A N 1
ATOM 657 C CA . GLY A 1 78 ? -12.136 12.251 12.049 1.00 91.62 78 GLY A CA 1
ATOM 658 C C . GLY A 1 78 ? -10.951 12.520 11.121 1.00 91.62 78 GLY A C 1
ATOM 659 O O . GLY A 1 78 ? -9.857 11.978 11.295 1.00 91.62 78 GLY A O 1
ATOM 660 N N . SER A 1 79 ? -11.147 13.385 10.124 1.00 91.25 79 SER A N 1
ATOM 661 C CA . SER A 1 79 ? -10.078 13.818 9.208 1.00 91.25 79 SER A CA 1
ATOM 662 C C . SER A 1 79 ? -8.980 14.636 9.897 1.00 91.25 79 SER A C 1
ATOM 664 O O . SER A 1 79 ? -7.882 14.766 9.366 1.00 91.25 79 SER A O 1
ATOM 666 N N . ASP A 1 80 ? -9.281 15.185 11.070 1.00 94.25 80 ASP A N 1
ATOM 667 C CA . ASP A 1 80 ? -8.374 15.907 11.963 1.00 94.25 80 ASP A CA 1
ATOM 668 C C . ASP A 1 80 ? -7.604 14.979 12.925 1.00 94.25 80 ASP A C 1
ATOM 670 O O . ASP A 1 80 ? -6.819 15.449 13.744 1.00 94.25 80 ASP A O 1
ATOM 674 N N . GLY A 1 81 ? -7.818 13.661 12.834 1.00 88.56 81 GLY A N 1
ATOM 675 C CA . GLY A 1 81 ? -7.209 12.672 13.723 1.00 88.56 81 GLY A CA 1
ATOM 676 C C . GLY A 1 81 ? -7.964 12.457 15.036 1.00 88.56 81 GLY A C 1
ATOM 677 O O . GLY A 1 81 ? -7.497 11.682 15.873 1.00 88.56 81 GLY A O 1
ATOM 678 N N . SER A 1 82 ? -9.125 13.093 15.226 1.00 92.38 82 SER A N 1
ATOM 679 C CA . SER A 1 82 ? -9.997 12.806 16.366 1.00 92.38 82 SER A CA 1
ATOM 680 C C . SER A 1 82 ? -10.562 11.381 16.299 1.00 92.38 82 SER A C 1
ATOM 682 O O . SER A 1 82 ? -10.746 10.806 15.223 1.00 92.38 82 SER A O 1
ATOM 684 N N . VAL A 1 83 ? -10.832 10.793 17.467 1.00 92.00 83 VAL A N 1
ATOM 685 C CA . VAL A 1 83 ? -11.509 9.496 17.588 1.00 92.00 83 VAL A CA 1
ATOM 686 C C . VAL A 1 83 ? -12.769 9.701 18.409 1.00 92.00 83 VAL A C 1
ATOM 688 O O . VAL A 1 83 ? -12.701 10.077 19.578 1.00 92.00 83 VAL A O 1
ATOM 691 N N . LEU A 1 84 ? -13.917 9.463 17.785 1.00 93.50 84 LEU A N 1
ATOM 692 C CA . LEU A 1 84 ? -15.232 9.683 18.371 1.00 93.50 84 LEU A CA 1
ATOM 693 C C . LEU A 1 84 ? -15.930 8.344 18.576 1.00 93.50 84 LEU A C 1
ATOM 695 O O . LEU A 1 84 ? -15.872 7.468 17.715 1.00 93.50 84 LEU A O 1
ATOM 699 N N . LEU A 1 85 ? -16.610 8.192 19.708 1.00 94.62 85 LEU A N 1
ATOM 700 C CA . LEU A 1 85 ? -17.526 7.081 19.923 1.00 94.62 85 LEU A CA 1
ATOM 701 C C . LEU A 1 85 ? -18.894 7.477 19.365 1.00 94.62 85 LEU A C 1
ATOM 703 O O . LEU A 1 85 ? -19.526 8.400 19.877 1.00 94.62 85 LEU A O 1
ATOM 707 N N . ILE A 1 86 ? -19.336 6.787 18.321 1.00 94.50 86 ILE A N 1
ATOM 708 C CA . ILE A 1 86 ? -20.642 6.998 17.694 1.00 94.50 86 ILE A CA 1
ATOM 709 C C . ILE A 1 86 ? -21.568 5.820 18.018 1.00 94.50 86 ILE A C 1
ATOM 711 O O . ILE A 1 86 ? -21.050 4.715 18.184 1.00 94.50 86 ILE A O 1
ATOM 715 N N . PRO A 1 87 ? -22.890 6.023 18.148 1.00 91.81 87 PRO A N 1
ATOM 716 C CA . PRO A 1 87 ? -23.867 4.933 18.199 1.00 91.81 87 PRO A CA 1
ATOM 717 C C . PRO A 1 87 ? -23.912 4.100 16.906 1.00 91.81 87 PRO A C 1
ATOM 719 O O . PRO A 1 87 ? -23.670 4.685 15.827 1.00 91.81 87 PRO A O 1
#

InterPro domains:
  IPR046347 Basic-leucine zipper domain superfamily [SSF57959] (1-48)
  IPR047167 Nuclear Factor Erythroid-derived 2-like [PTHR24411] (1-87)

Radius of gyration: 29.35 Å; chains: 1; bounding box: 56×24×82 Å